Protein AF-A0A173WKQ8-F1 (afdb_monomer)

InterPro domains:
  IPR017896 4Fe-4S ferredoxin-type, iron-sulphur binding domain [PS51379] (17-48)
  IPR017900 4Fe-4S ferredoxin, iron-sulphur binding, conserved site [PS00198] (27-38)

Foldseek 3Di:
DAPQPQWDFFDFPPDPGTATEGEQVSDPPPQCCQVPPPDPRDRRNAAGAYEYADPVSVVVDPHFYWADPDLFWIFGDDPNDTDIDGLPDPPPVDDPVRSRVVVRCSPPVVVSHHD

Nearest PDB structures (foldseek):
  7agk-assembly2_B  TM=5.273E-01  e=4.455E+00  Escherichia coli K-12
  4o1l-assembly2_A  TM=4.665E-01  e=4.759E+00  Homo sapiens
  3lre-assembly3_A  TM=5.203E-01  e=7.552E+00  Homo sapiens
  3uuw-assembly1_D  TM=3.127E-01  e=2.807E+00  Clostridioides difficile 630
  7xre-assembly1_E  TM=3.130E-01  e=8.067E+00  human intestinal bacterium PUE

Mean predicted aligned error: 3.17 Å

pLDDT: mean 93.98, std 5.32, range [66.44, 98.56]

Secondary structure (DSSP, 8-state):
--TT--EEEE--TT-SS-EEEEEGGG-----HHHHT-SSTT--HHHHSPEEESSHHHHHT--S-EEEESSSSEEEEEETTEEEEEETT-TT--S-HHHHHHHHHHHHH-GGGS--

Structure (mmCIF, N/CA/C/O backbone):
data_AF-A0A173WKQ8-F1
#
_entry.id   AF-A0A173WKQ8-F1
#
loop_
_atom_site.group_PDB
_atom_site.id
_atom_site.type_symbol
_atom_site.label_atom_id
_atom_site.label_alt_id
_atom_site.label_comp_id
_atom_site.label_asym_id
_atom_site.label_entity_id
_atom_site.label_seq_id
_atom_site.pdbx_PDB_ins_code
_atom_site.Cartn_x
_atom_site.Cartn_y
_atom_site.Cartn_z
_atom_site.occupancy
_atom_site.B_iso_or_equiv
_atom_site.auth_seq_id
_atom_site.auth_comp_id
_atom_site.auth_asym_id
_atom_site.auth_atom_id
_atom_site.pdbx_PDB_model_num
ATOM 1 N N . MET A 1 1 ? 16.049 5.725 5.914 1.00 71.94 1 MET A N 1
ATOM 2 C CA . MET A 1 1 ? 15.742 4.387 6.482 1.00 71.94 1 MET A CA 1
ATOM 3 C C . MET A 1 1 ? 14.498 4.476 7.363 1.00 71.94 1 MET A C 1
ATOM 5 O O . MET A 1 1 ? 14.485 5.289 8.279 1.00 71.94 1 MET A O 1
ATOM 9 N N . CYS A 1 2 ? 13.437 3.712 7.073 1.00 90.62 2 CYS A N 1
ATOM 10 C CA . CYS A 1 2 ? 12.177 3.765 7.833 1.00 90.62 2 CYS A C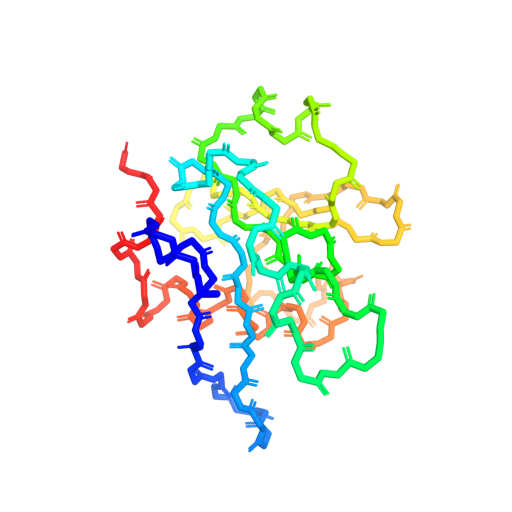A 1
ATOM 11 C C . CYS A 1 2 ? 12.302 2.975 9.154 1.00 90.62 2 CYS A C 1
ATOM 13 O O . CYS A 1 2 ? 12.556 1.772 9.084 1.00 90.62 2 CYS A O 1
ATOM 15 N N . PRO A 1 3 ? 12.110 3.604 10.330 1.00 92.81 3 PRO A N 1
ATOM 16 C CA . PRO A 1 3 ? 12.287 2.936 11.622 1.00 92.81 3 PRO A CA 1
ATOM 17 C C . PRO A 1 3 ? 11.246 1.834 11.858 1.00 92.81 3 PRO A C 1
ATOM 19 O O . PRO A 1 3 ? 11.582 0.769 12.365 1.00 92.81 3 PRO A O 1
ATOM 22 N N . ASN A 1 4 ? 10.013 2.046 11.395 1.00 95.19 4 ASN A N 1
ATOM 23 C CA . ASN A 1 4 ? 8.897 1.127 11.623 1.00 95.19 4 ASN A CA 1
ATOM 24 C C . ASN A 1 4 ? 8.682 0.132 10.476 1.00 95.19 4 ASN A C 1
ATOM 26 O O . ASN A 1 4 ? 7.729 -0.636 10.498 1.00 95.19 4 ASN A O 1
ATOM 30 N N . ARG A 1 5 ? 9.538 0.162 9.443 1.00 94.00 5 ARG A N 1
ATOM 31 C CA . ARG A 1 5 ? 9.399 -0.665 8.228 1.00 94.00 5 ARG A CA 1
ATOM 32 C C . ARG A 1 5 ? 8.016 -0.554 7.558 1.00 94.00 5 ARG A C 1
ATOM 34 O O . ARG A 1 5 ? 7.535 -1.514 6.972 1.00 94.00 5 ARG A O 1
ATOM 41 N N . ALA A 1 6 ? 7.421 0.639 7.577 1.00 96.88 6 ALA A N 1
ATOM 42 C CA . ALA A 1 6 ? 6.110 0.922 6.987 1.00 96.88 6 ALA A CA 1
ATOM 43 C C . ALA A 1 6 ? 6.078 0.861 5.446 1.00 96.88 6 ALA A C 1
ATOM 45 O O . ALA A 1 6 ? 5.014 0.928 4.855 1.00 96.88 6 ALA A O 1
ATOM 46 N N . ASN A 1 7 ? 7.228 0.756 4.772 1.00 95.94 7 ASN A N 1
ATOM 47 C CA . ASN A 1 7 ? 7.294 0.564 3.322 1.00 95.94 7 ASN A CA 1
ATOM 48 C C . ASN A 1 7 ? 7.748 -0.867 3.045 1.00 95.94 7 ASN A C 1
ATOM 50 O O . ASN A 1 7 ? 8.912 -1.200 3.279 1.00 95.94 7 ASN A O 1
ATOM 54 N N . VAL A 1 8 ? 6.834 -1.701 2.560 1.00 96.75 8 VAL A N 1
ATOM 55 C CA . VAL A 1 8 ? 7.057 -3.133 2.365 1.00 96.75 8 VAL A CA 1
ATOM 56 C C . VAL A 1 8 ? 7.190 -3.419 0.876 1.00 96.75 8 VAL A C 1
ATOM 58 O O . VAL A 1 8 ? 6.290 -3.130 0.091 1.00 96.75 8 VAL A O 1
ATOM 61 N N . ALA A 1 9 ? 8.327 -3.988 0.478 1.00 96.88 9 ALA A N 1
ATOM 62 C CA . ALA A 1 9 ? 8.504 -4.503 -0.872 1.00 96.88 9 ALA A CA 1
ATOM 63 C C . ALA A 1 9 ? 7.814 -5.869 -0.986 1.00 96.88 9 ALA A C 1
ATOM 65 O O . ALA A 1 9 ? 8.146 -6.792 -0.244 1.00 96.88 9 ALA A O 1
ATOM 66 N N . ILE A 1 10 ? 6.880 -6.000 -1.924 1.00 97.62 10 ILE A N 1
ATOM 67 C CA . ILE A 1 10 ? 6.128 -7.228 -2.170 1.00 97.62 10 ILE A CA 1
ATOM 68 C C . ILE A 1 10 ? 6.356 -7.742 -3.588 1.00 97.62 10 ILE A C 1
ATOM 70 O O . ILE A 1 10 ? 6.540 -6.975 -4.543 1.00 97.62 10 ILE A O 1
ATOM 74 N N . LYS A 1 11 ? 6.332 -9.066 -3.739 1.00 98.12 11 LYS A N 1
ATOM 75 C CA . LYS A 1 11 ? 6.324 -9.717 -5.046 1.00 98.12 11 LYS A CA 1
ATOM 76 C C . LYS A 1 11 ? 4.882 -9.814 -5.519 1.00 98.12 11 LYS A C 1
ATOM 78 O O . LYS A 1 11 ? 4.038 -10.368 -4.824 1.00 98.12 11 LYS A O 1
ATOM 83 N N . VAL A 1 12 ? 4.617 -9.290 -6.712 1.00 97.62 12 VAL A N 1
ATOM 84 C CA . VAL A 1 12 ? 3.279 -9.291 -7.305 1.00 97.62 12 VAL A CA 1
ATOM 85 C C . VAL A 1 12 ? 3.276 -10.234 -8.507 1.00 97.62 12 VAL A C 1
ATOM 87 O O . VAL A 1 12 ? 3.923 -9.925 -9.512 1.00 97.62 12 VAL A O 1
ATOM 90 N N . PRO A 1 13 ? 2.587 -11.388 -8.434 1.00 96.00 13 PRO A N 1
ATOM 91 C CA . PRO 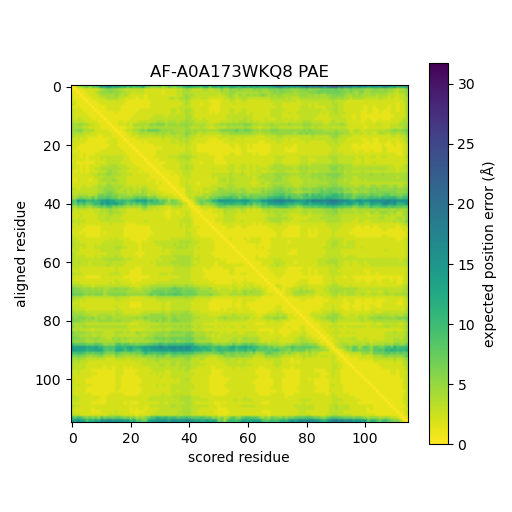A 1 13 ? 2.426 -12.267 -9.587 1.00 96.00 13 PRO A CA 1
ATOM 92 C C . PRO A 1 13 ? 1.832 -11.507 -10.781 1.00 96.00 13 PRO A C 1
ATOM 94 O O . PRO A 1 13 ? 0.795 -10.857 -10.655 1.00 96.00 13 PRO A O 1
ATOM 97 N N . GLY A 1 14 ? 2.502 -11.583 -11.933 1.00 94.69 14 GLY A N 1
ATOM 98 C CA . GLY A 1 14 ? 2.127 -10.861 -13.156 1.00 94.69 14 GLY A CA 1
ATOM 99 C C . GLY A 1 14 ? 2.874 -9.542 -13.388 1.00 94.69 14 GLY A C 1
ATOM 100 O O . GLY A 1 14 ? 2.813 -9.016 -14.494 1.00 94.69 14 GLY A O 1
ATOM 101 N N . LEU A 1 15 ? 3.633 -9.029 -12.410 1.00 95.88 15 LEU A N 1
ATOM 102 C CA . LEU A 1 15 ? 4.486 -7.848 -12.584 1.00 95.88 15 LEU A CA 1
ATOM 103 C C . LEU A 1 15 ? 5.971 -8.223 -12.518 1.00 95.88 15 LEU A C 1
ATOM 105 O O . LEU A 1 15 ? 6.400 -9.002 -11.670 1.00 95.88 15 LEU A O 1
ATOM 109 N N . ALA A 1 16 ? 6.779 -7.630 -13.401 1.00 93.94 16 ALA A N 1
ATOM 110 C CA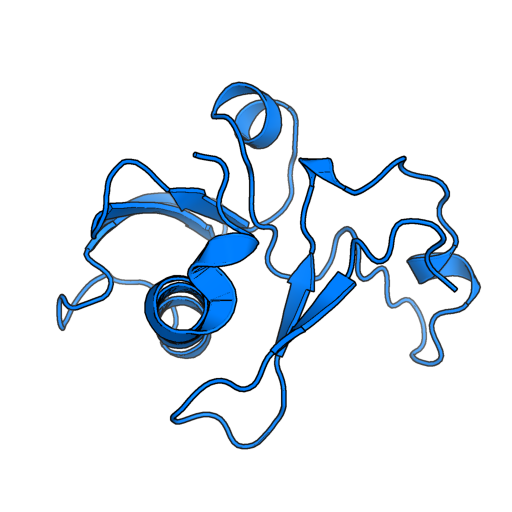 . ALA A 1 16 ? 8.208 -7.939 -13.501 1.00 93.94 16 ALA A CA 1
ATOM 111 C C . ALA A 1 16 ? 9.041 -7.413 -12.316 1.00 93.94 16 ALA A C 1
ATOM 113 O O . ALA A 1 16 ? 10.088 -7.970 -11.994 1.00 93.94 16 ALA A O 1
ATOM 114 N N . LYS A 1 17 ? 8.600 -6.322 -11.678 1.00 94.62 17 LYS A N 1
ATOM 115 C CA . LYS A 1 17 ? 9.303 -5.674 -10.561 1.00 94.62 17 LYS A CA 1
ATOM 116 C C . LYS A 1 17 ? 8.500 -5.810 -9.272 1.00 94.62 17 LYS A C 1
ATOM 118 O O . LYS A 1 17 ? 7.268 -5.791 -9.302 1.00 94.62 17 LYS A O 1
ATOM 123 N N . HIS A 1 18 ? 9.208 -5.871 -8.144 1.00 95.94 18 HIS A N 1
ATOM 124 C CA . HIS A 1 18 ? 8.590 -5.724 -6.829 1.00 95.94 18 HIS A CA 1
ATOM 125 C C . HIS A 1 18 ? 7.837 -4.397 -6.743 1.00 95.94 18 HIS A C 1
ATOM 127 O O . HIS A 1 18 ? 8.309 -3.373 -7.243 1.00 95.94 18 HIS A O 1
ATOM 133 N N . GLN A 1 19 ? 6.679 -4.433 -6.094 1.00 96.44 19 GLN A N 1
ATOM 134 C CA . GLN A 1 19 ? 5.923 -3.235 -5.756 1.00 96.44 19 GLN A CA 1
ATOM 135 C C . GLN A 1 19 ? 6.226 -2.853 -4.314 1.00 96.44 19 GLN A C 1
ATOM 137 O O . GLN A 1 19 ? 6.549 -3.713 -3.498 1.00 96.44 19 GLN A O 1
ATOM 142 N N . VAL A 1 20 ? 6.151 -1.564 -4.003 1.00 96.19 20 VAL A N 1
ATOM 143 C CA . VAL A 1 20 ? 6.251 -1.083 -2.624 1.00 96.19 20 VAL A CA 1
ATOM 144 C C . VAL A 1 20 ? 4.853 -0.689 -2.182 1.00 96.19 20 VAL A C 1
ATOM 146 O O . VAL A 1 20 ? 4.233 0.145 -2.840 1.00 96.19 20 VAL A O 1
ATOM 149 N N . VAL A 1 21 ? 4.386 -1.287 -1.091 1.00 98.00 21 VAL A N 1
ATOM 150 C CA . VAL A 1 21 ? 3.151 -0.906 -0.400 1.00 98.00 21 VAL A CA 1
ATOM 151 C C . VAL A 1 21 ? 3.537 -0.150 0.862 1.00 98.00 21 VAL A C 1
ATOM 153 O O . VAL A 1 21 ? 4.363 -0.619 1.649 1.00 98.00 21 VAL A O 1
ATOM 156 N N . HIS A 1 22 ? 2.961 1.032 1.035 1.00 98.25 22 HIS A N 1
ATOM 157 C CA . HIS A 1 22 ? 3.061 1.787 2.275 1.00 98.25 22 HIS A CA 1
ATOM 158 C C . HIS A 1 22 ? 1.959 1.313 3.231 1.00 98.25 22 HIS A C 1
ATOM 160 O O . HIS A 1 22 ? 0.816 1.212 2.814 1.00 98.25 22 HIS A O 1
ATOM 166 N N . VAL A 1 23 ? 2.268 0.998 4.487 1.00 98.00 23 VAL A N 1
ATOM 167 C CA . VAL A 1 23 ? 1.282 0.591 5.499 1.00 98.00 23 VAL A CA 1
ATOM 168 C C . VAL A 1 23 ? 1.109 1.738 6.480 1.00 98.00 23 VAL A C 1
ATOM 170 O O . VAL A 1 23 ? 2.006 2.011 7.281 1.00 98.00 23 VAL A O 1
ATOM 173 N N . ASP A 1 24 ? -0.037 2.406 6.400 1.00 97.69 24 ASP A N 1
ATOM 174 C CA . ASP A 1 24 ? -0.282 3.662 7.107 1.00 97.69 24 ASP A CA 1
ATOM 175 C C . ASP A 1 24 ? -0.191 3.501 8.626 1.00 97.69 24 ASP A C 1
ATOM 177 O O . ASP A 1 24 ? 0.597 4.180 9.276 1.00 97.69 24 ASP A O 1
ATOM 181 N N . GLY A 1 25 ? -0.855 2.480 9.176 1.00 95.50 25 GLY A N 1
ATOM 182 C CA . GLY A 1 25 ? -0.842 2.213 10.617 1.00 95.50 25 GLY A CA 1
ATOM 183 C C . GLY A 1 25 ? 0.516 1.785 11.195 1.00 95.50 25 GLY A C 1
ATOM 184 O O . GLY A 1 25 ? 0.657 1.667 12.410 1.00 95.50 25 GLY A O 1
ATOM 185 N N . MET A 1 26 ? 1.534 1.561 10.353 1.00 95.94 26 MET A N 1
ATOM 186 C CA . MET A 1 26 ? 2.923 1.362 10.786 1.00 95.94 26 MET A CA 1
ATOM 187 C C . MET A 1 26 ? 3.755 2.651 10.687 1.00 95.94 26 MET A C 1
ATOM 189 O O . MET A 1 26 ? 4.852 2.729 11.244 1.00 95.94 26 MET A O 1
ATOM 193 N N . CYS A 1 27 ? 3.292 3.660 9.954 1.00 96.44 27 CYS A N 1
ATOM 194 C CA . CYS A 1 27 ? 4.004 4.909 9.743 1.00 96.44 27 CYS A CA 1
ATOM 195 C C . CYS A 1 27 ? 3.852 5.841 10.952 1.00 96.44 27 CYS A C 1
ATOM 197 O O . CYS A 1 27 ? 2.798 5.934 11.562 1.00 96.44 27 CYS A O 1
ATOM 199 N N . ASN A 1 28 ? 4.923 6.553 11.299 1.00 94.50 28 ASN A N 1
ATOM 200 C CA . ASN A 1 28 ? 4.908 7.611 12.317 1.00 94.50 28 ASN A CA 1
ATOM 201 C C . ASN A 1 28 ? 5.293 8.976 11.734 1.00 94.50 28 ASN A C 1
ATOM 203 O O . ASN A 1 28 ? 5.806 9.831 12.450 1.00 94.50 28 ASN A O 1
ATOM 207 N N . GLU A 1 29 ? 5.168 9.120 10.414 1.00 92.88 29 GLU A N 1
ATOM 208 C CA . GLU A 1 29 ? 5.456 10.350 9.672 1.00 92.88 29 GLU A CA 1
ATOM 209 C C . GLU A 1 29 ? 6.856 10.948 9.903 1.00 92.88 29 GLU A C 1
ATOM 211 O O . GLU A 1 29 ? 7.102 12.118 9.627 1.00 92.88 29 GLU A O 1
ATOM 216 N N . CYS A 1 30 ? 7.836 10.138 10.319 1.00 95.31 30 CYS A N 1
ATOM 217 C CA . CYS A 1 30 ? 9.190 10.623 10.613 1.00 95.31 30 CYS A CA 1
ATOM 218 C C . CYS A 1 30 ? 9.965 11.170 9.397 1.00 95.31 30 CYS A C 1
ATOM 220 O O . CYS A 1 30 ? 11.103 11.606 9.543 1.00 95.31 30 CYS A O 1
ATOM 222 N N . GLY A 1 31 ? 9.421 11.082 8.178 1.00 93.12 31 GLY A N 1
ATOM 223 C CA . GLY A 1 31 ? 10.024 11.644 6.961 1.00 93.12 31 GLY A CA 1
ATOM 224 C C . GLY A 1 31 ? 11.264 10.912 6.430 1.00 93.12 31 GLY A C 1
ATOM 225 O O . GLY A 1 31 ? 11.690 11.153 5.300 1.00 93.12 31 GLY A O 1
ATOM 226 N N . ASN A 1 32 ? 11.817 9.946 7.168 1.00 94.50 32 ASN A N 1
ATOM 227 C CA . ASN A 1 32 ? 13.053 9.255 6.785 1.00 94.50 32 ASN A CA 1
ATOM 228 C C . ASN A 1 32 ? 12.983 8.512 5.443 1.00 94.50 32 ASN A C 1
ATOM 230 O O . ASN A 1 32 ? 14.020 8.225 4.844 1.00 94.50 32 ASN A O 1
ATOM 234 N N . CYS A 1 33 ? 11.798 8.102 4.991 1.00 93.31 33 CYS A N 1
ATOM 235 C CA . CYS A 1 33 ? 11.672 7.462 3.682 1.00 93.31 33 CYS A CA 1
ATOM 236 C C . CYS A 1 33 ? 11.836 8.463 2.530 1.00 93.31 33 CYS A C 1
ATOM 238 O O . CYS A 1 33 ? 12.316 8.054 1.482 1.00 93.31 33 CYS A O 1
ATOM 240 N N . ALA A 1 34 ? 11.511 9.743 2.737 1.00 93.31 34 ALA A N 1
ATOM 241 C CA . ALA A 1 34 ? 11.739 10.808 1.766 1.00 93.31 34 ALA A CA 1
ATOM 242 C C . ALA A 1 34 ? 13.191 11.305 1.809 1.00 93.31 34 ALA A C 1
ATOM 244 O O . ALA A 1 34 ? 13.866 11.324 0.788 1.00 93.31 34 ALA A O 1
ATOM 245 N N . VAL A 1 35 ? 13.704 11.625 3.005 1.00 92.44 35 VAL A N 1
ATOM 246 C CA . VAL A 1 35 ? 15.064 12.176 3.189 1.00 92.44 35 VAL A CA 1
ATOM 247 C C . VAL A 1 35 ? 16.146 11.240 2.648 1.00 92.44 35 VAL A C 1
ATOM 249 O O . VAL A 1 35 ? 17.123 11.686 2.059 1.00 92.44 35 VAL A O 1
ATOM 252 N N . PHE A 1 36 ? 15.970 9.933 2.843 1.00 90.25 36 PHE A N 1
ATOM 253 C CA . PHE A 1 36 ? 16.946 8.921 2.437 1.00 90.25 36 PHE A CA 1
ATOM 254 C C . PHE A 1 36 ? 16.529 8.165 1.170 1.00 90.25 36 PHE A C 1
ATOM 256 O O . PHE A 1 36 ? 17.021 7.059 0.936 1.00 90.25 36 PHE A O 1
ATOM 263 N N . CYS A 1 37 ? 15.588 8.699 0.386 1.00 89.44 37 CYS A N 1
ATOM 264 C CA . CYS A 1 37 ? 15.206 8.069 -0.869 1.00 89.44 37 CYS A CA 1
ATOM 265 C C . CYS A 1 37 ? 16.367 8.178 -1.875 1.00 89.44 37 CYS A C 1
ATOM 267 O O . CYS A 1 37 ? 16.833 9.284 -2.138 1.00 89.44 37 CYS A O 1
ATOM 269 N N . PRO A 1 38 ? 16.837 7.065 -2.469 1.00 87.69 38 PRO A N 1
ATOM 270 C CA . PRO A 1 38 ? 17.895 7.116 -3.479 1.00 87.69 38 PRO A CA 1
ATOM 271 C C . PRO A 1 38 ? 17.404 7.675 -4.823 1.00 87.69 38 PRO A C 1
ATOM 273 O O . PRO A 1 38 ? 18.215 8.035 -5.672 1.00 87.69 38 PRO A O 1
ATOM 276 N N . TYR A 1 39 ? 16.087 7.723 -5.035 1.00 85.75 39 TYR A N 1
ATOM 277 C CA . TYR A 1 39 ? 15.473 8.309 -6.220 1.00 85.75 39 TYR A CA 1
ATOM 278 C C . TYR A 1 39 ? 15.122 9.767 -5.935 1.00 85.75 39 TYR A C 1
ATOM 280 O O . TYR A 1 39 ? 14.529 10.060 -4.894 1.00 85.75 39 TYR A O 1
ATOM 288 N N . GLN A 1 40 ? 15.470 10.661 -6.865 1.00 78.56 40 GLN A N 1
ATOM 289 C CA . GLN A 1 40 ? 15.187 12.091 -6.738 1.00 78.56 40 GLN A CA 1
ATOM 290 C C . GLN A 1 40 ? 13.694 12.310 -6.463 1.00 78.56 40 GLN A C 1
ATOM 292 O O . GLN A 1 40 ? 12.847 11.749 -7.154 1.00 78.56 40 GLN A O 1
ATOM 297 N N . GLU A 1 41 ? 13.404 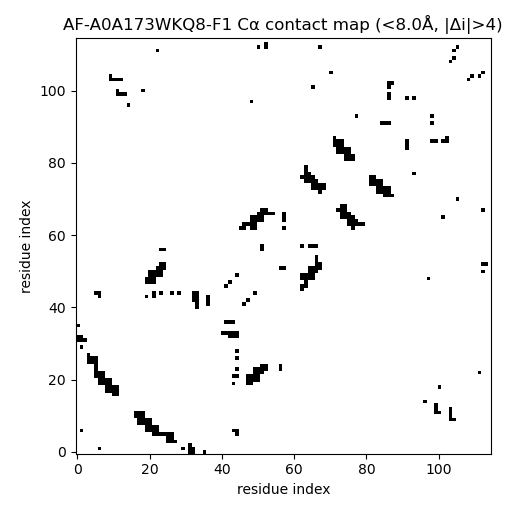13.080 -5.410 1.00 82.12 41 GLU A N 1
ATOM 298 C CA . GLU A 1 41 ? 12.055 13.500 -4.990 1.00 82.12 41 GLU A CA 1
ATOM 299 C C . GLU A 1 41 ? 11.094 12.383 -4.548 1.00 82.12 41 GLU A C 1
ATOM 301 O O . GLU A 1 41 ? 9.943 12.660 -4.215 1.00 82.12 41 GLU A O 1
ATOM 306 N N . GLY A 1 42 ? 11.547 11.129 -4.469 1.00 88.25 42 GLY A N 1
ATOM 307 C CA . GLY A 1 42 ? 10.688 10.033 -4.033 1.00 88.25 42 GLY A CA 1
ATOM 308 C C . GLY A 1 42 ? 10.300 10.157 -2.558 1.00 88.25 42 GLY A C 1
ATOM 309 O O . GLY A 1 42 ? 11.153 10.202 -1.673 1.00 88.25 42 GLY A O 1
ATOM 310 N N . ARG A 1 43 ? 8.999 10.133 -2.278 1.00 92.50 43 ARG A N 1
ATOM 311 C CA . ARG A 1 43 ? 8.407 10.120 -0.936 1.00 92.50 43 ARG A CA 1
ATOM 312 C C . ARG A 1 43 ? 7.575 8.848 -0.799 1.00 92.50 43 ARG A C 1
ATOM 314 O O . ARG A 1 43 ? 6.361 8.895 -0.969 1.00 92.50 43 ARG A O 1
ATOM 321 N N . PRO A 1 44 ? 8.189 7.692 -0.480 1.00 91.62 44 PRO A N 1
ATOM 322 C CA . PRO A 1 44 ? 7.486 6.411 -0.467 1.00 91.62 44 PRO A CA 1
ATOM 323 C C . PRO A 1 44 ? 6.197 6.392 0.367 1.00 91.62 44 PRO A C 1
ATOM 325 O O . PRO A 1 44 ? 5.218 5.802 -0.065 1.00 91.62 44 PRO A O 1
ATOM 328 N N . TYR A 1 45 ? 6.166 7.106 1.498 1.00 92.12 45 TYR A N 1
ATOM 329 C CA . TYR A 1 45 ? 4.971 7.232 2.342 1.00 92.12 45 TYR A CA 1
ATOM 330 C C . TYR A 1 45 ? 3.800 8.020 1.730 1.00 92.12 45 TYR A C 1
ATOM 332 O O . TYR A 1 45 ? 2.709 7.987 2.284 1.00 92.12 45 TYR A O 1
ATOM 340 N N . LYS A 1 46 ? 4.019 8.747 0.628 1.00 93.06 46 LYS A N 1
ATOM 341 C CA . LYS A 1 46 ? 2.992 9.516 -0.100 1.00 93.06 46 LYS A CA 1
ATOM 342 C C . LYS A 1 46 ? 2.752 8.985 -1.506 1.00 93.06 46 LYS 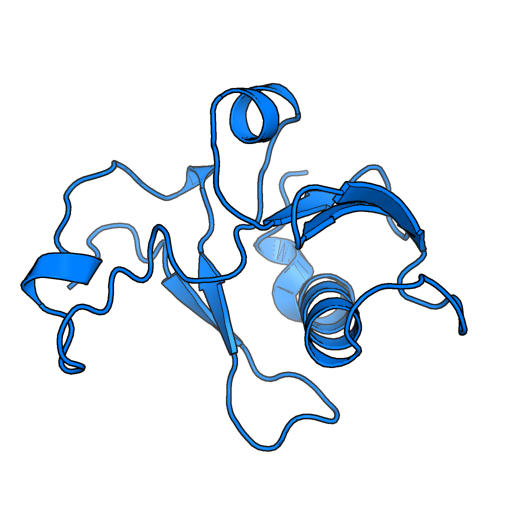A C 1
ATOM 344 O O . LYS A 1 46 ? 1.617 8.880 -1.946 1.00 93.06 46 LYS A O 1
ATOM 349 N N . ASP A 1 47 ? 3.825 8.644 -2.211 1.00 94.00 47 ASP A N 1
ATOM 350 C CA . ASP A 1 47 ? 3.770 8.352 -3.644 1.00 94.00 47 ASP A CA 1
ATOM 351 C C . ASP A 1 47 ? 3.487 6.866 -3.946 1.00 94.00 47 ASP A C 1
ATOM 353 O O . ASP A 1 47 ? 3.353 6.481 -5.109 1.00 94.00 47 ASP A O 1
ATOM 357 N N . LYS A 1 48 ? 3.480 5.990 -2.931 1.00 95.44 48 LYS A N 1
ATOM 358 C CA . LYS A 1 48 ? 3.186 4.557 -3.090 1.00 95.44 48 LYS A CA 1
ATOM 359 C C . LYS A 1 48 ? 1.784 4.224 -2.606 1.00 95.44 48 LYS A C 1
ATOM 361 O O . LYS A 1 48 ? 1.248 4.873 -1.712 1.00 95.44 48 LYS A O 1
ATOM 366 N N . LEU A 1 49 ? 1.228 3.162 -3.188 1.00 97.81 49 LEU A N 1
ATOM 367 C CA . LEU A 1 49 ? -0.089 2.657 -2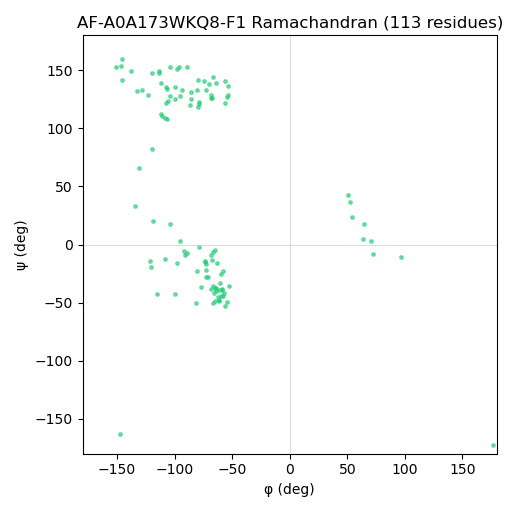.828 1.00 97.81 49 LEU A CA 1
ATOM 368 C C . LEU A 1 49 ? -0.124 2.347 -1.327 1.00 97.81 49 LEU A C 1
ATOM 370 O O . LEU A 1 49 ? 0.687 1.558 -0.831 1.00 97.81 49 LEU A O 1
ATOM 374 N N . THR A 1 50 ? -1.050 2.990 -0.626 1.00 98.44 50 THR A N 1
ATOM 375 C CA . THR A 1 50 ? -1.167 2.899 0.826 1.00 98.44 50 THR A CA 1
ATOM 376 C C . THR A 1 50 ? -2.192 1.839 1.222 1.00 98.44 50 THR A C 1
ATOM 378 O O . THR A 1 50 ? -3.320 1.842 0.745 1.00 98.44 50 THR A O 1
ATOM 381 N N . LEU A 1 51 ? -1.805 0.921 2.098 1.00 98.56 51 LEU A N 1
ATOM 382 C CA . LEU A 1 51 ? -2.709 0.049 2.828 1.00 98.56 51 LEU A CA 1
ATOM 383 C C . LEU A 1 51 ? -3.153 0.772 4.101 1.00 98.56 51 LEU A C 1
ATOM 385 O O . LEU A 1 51 ? -2.325 1.093 4.958 1.00 98.56 51 LEU A O 1
ATOM 389 N N . PHE A 1 52 ? -4.458 0.980 4.218 1.00 98.44 52 PHE A N 1
ATOM 390 C CA . PHE A 1 52 ? -5.098 1.520 5.409 1.00 98.44 52 PHE A CA 1
ATOM 391 C C . PHE A 1 52 ? -5.643 0.397 6.287 1.00 98.44 52 PHE A C 1
ATOM 393 O O . PHE A 1 52 ? -5.993 -0.687 5.817 1.00 98.44 52 PHE A O 1
ATOM 400 N N . TRP A 1 53 ? -5.721 0.676 7.583 1.00 97.56 53 TRP A N 1
ATOM 401 C CA . TRP A 1 53 ? -6.242 -0.240 8.597 1.00 97.56 53 TRP A CA 1
ATOM 402 C C . TRP A 1 53 ? -7.602 0.182 9.146 1.00 97.56 53 TRP A C 1
ATOM 404 O O . TRP A 1 53 ? -8.256 -0.597 9.839 1.00 97.56 53 TRP A O 1
ATOM 414 N N . SER A 1 54 ? -8.033 1.406 8.857 1.00 96.81 54 SER A N 1
ATOM 415 C CA . SER A 1 54 ? -9.371 1.879 9.166 1.00 96.81 54 SER A CA 1
ATOM 416 C C . SER A 1 54 ? -9.867 2.841 8.094 1.00 96.81 54 SER A C 1
ATOM 418 O O . SER A 1 54 ? -9.088 3.427 7.338 1.00 96.81 54 SER A O 1
ATOM 420 N N . GLU A 1 55 ? -11.185 3.003 8.033 1.00 96.25 55 GLU A N 1
ATOM 421 C CA . GLU A 1 55 ? -11.820 3.999 7.172 1.00 96.25 55 GLU A CA 1
ATOM 422 C C . GLU A 1 55 ? -11.429 5.420 7.588 1.00 96.25 55 GLU A C 1
ATOM 424 O O . GLU A 1 55 ? -11.127 6.240 6.727 1.00 96.25 55 GLU A O 1
ATOM 429 N N . GLN A 1 56 ? -11.307 5.667 8.895 1.00 96.94 56 GLN A N 1
ATOM 430 C CA . GLN A 1 56 ? -10.858 6.944 9.441 1.00 96.94 56 GLN A CA 1
ATOM 431 C C . GLN A 1 56 ? -9.445 7.321 8.960 1.00 96.94 56 GLN A C 1
ATOM 433 O O . GLN A 1 56 ? -9.223 8.465 8.569 1.00 96.94 56 GLN A O 1
ATOM 438 N N . ASP A 1 57 ? -8.496 6.379 8.949 1.00 96.50 57 ASP A N 1
ATOM 439 C CA . ASP A 1 57 ? -7.134 6.635 8.446 1.00 96.50 57 ASP A CA 1
ATOM 440 C C . ASP A 1 57 ? -7.157 6.973 6.949 1.00 96.50 57 ASP A C 1
ATOM 442 O O . ASP A 1 57 ? -6.467 7.879 6.480 1.00 96.50 57 ASP A O 1
ATOM 446 N N . MET A 1 58 ? -8.003 6.273 6.188 1.00 97.25 58 MET A N 1
ATOM 447 C CA . MET A 1 58 ? -8.170 6.522 4.759 1.00 97.25 58 MET A CA 1
ATOM 448 C C . MET A 1 58 ? 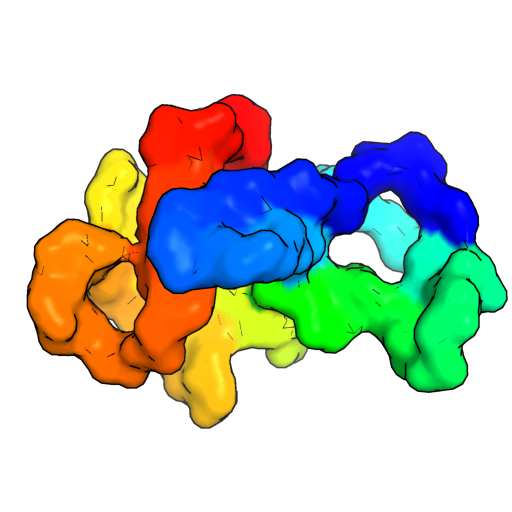-8.784 7.903 4.488 1.00 97.25 58 MET A C 1
ATOM 450 O O . MET A 1 58 ? -8.329 8.600 3.579 1.00 97.25 58 MET A O 1
ATOM 454 N N . GLU A 1 59 ? -9.788 8.314 5.262 1.00 96.19 59 GLU A N 1
ATOM 455 C CA . GLU A 1 59 ? -10.461 9.615 5.144 1.00 96.19 59 GLU A CA 1
ATOM 456 C C . GLU A 1 59 ? -9.560 10.789 5.534 1.00 96.19 59 GLU A C 1
ATOM 458 O O . GLU A 1 59 ? -9.578 11.817 4.862 1.00 96.19 59 GLU A O 1
ATOM 463 N N . ASN A 1 60 ? -8.725 10.618 6.562 1.00 96.06 60 ASN A N 1
ATOM 464 C CA . ASN A 1 60 ? -7.775 11.641 7.013 1.00 96.06 60 ASN A CA 1
ATOM 465 C C . ASN A 1 60 ? -6.507 11.733 6.147 1.00 96.06 60 ASN A C 1
ATOM 467 O O . ASN A 1 60 ? -5.647 12.576 6.398 1.00 96.06 60 ASN A O 1
ATOM 471 N N . SER A 1 61 ? -6.377 10.876 5.134 1.00 95.62 61 SER A N 1
ATOM 472 C CA . SER A 1 61 ? -5.239 10.833 4.219 1.00 95.62 61 SER A CA 1
ATOM 473 C C . SER A 1 61 ? -5.653 11.227 2.806 1.00 95.62 61 SER A C 1
ATOM 475 O O . SER A 1 61 ? -6.745 10.895 2.351 1.00 95.62 61 SER A O 1
ATOM 477 N N . GLU A 1 62 ? -4.750 11.863 2.063 1.00 95.38 62 GLU A N 1
ATOM 478 C CA . GLU A 1 62 ? -4.914 12.135 0.627 1.00 95.38 62 GLU A CA 1
ATOM 479 C C . GLU A 1 62 ? -4.313 11.028 -0.257 1.00 95.38 62 GLU A C 1
ATOM 481 O O . GLU A 1 62 ? -4.472 11.048 -1.477 1.00 95.38 62 GLU A O 1
ATOM 486 N N . ASN A 1 63 ? -3.627 10.042 0.334 1.00 97.25 63 ASN A N 1
ATOM 487 C CA . ASN A 1 63 ? -2.888 9.038 -0.426 1.00 97.25 63 ASN A CA 1
ATOM 488 C C . ASN A 1 63 ? -3.812 8.126 -1.238 1.00 97.25 63 ASN A C 1
ATOM 490 O O . ASN A 1 63 ? -4.861 7.670 -0.768 1.00 97.25 63 ASN A O 1
ATOM 494 N N . GLU A 1 64 ? -3.360 7.740 -2.428 1.00 97.94 64 GLU A N 1
ATOM 495 C CA . GLU A 1 64 ? -3.939 6.593 -3.119 1.00 97.94 64 GLU A CA 1
ATOM 496 C C . GLU A 1 64 ? -3.699 5.317 -2.316 1.00 97.94 64 GLU A C 1
ATOM 498 O O . GLU A 1 64 ? -2.620 5.093 -1.760 1.00 97.94 64 GLU A O 1
ATOM 503 N N . GLY A 1 65 ? -4.705 4.454 -2.254 1.00 98.06 65 GLY A N 1
ATOM 504 C CA . GLY A 1 65 ? -4.625 3.306 -1.376 1.00 98.06 65 GLY A CA 1
ATOM 505 C C . GLY A 1 65 ? -5.867 2.448 -1.332 1.00 98.06 65 GLY A C 1
ATOM 506 O O . GLY A 1 65 ? -6.804 2.617 -2.113 1.00 98.06 65 GLY A O 1
ATOM 507 N N . PHE A 1 66 ? -5.845 1.493 -0.417 1.00 98.31 66 PHE A N 1
ATOM 508 C CA . PHE A 1 66 ? -6.894 0.512 -0.248 1.00 98.31 66 PHE A CA 1
ATOM 509 C C . PHE A 1 66 ? -7.065 0.115 1.216 1.00 98.31 66 PHE A C 1
ATOM 511 O O . PHE A 1 66 ? -6.130 0.178 2.011 1.00 98.31 66 PHE A O 1
ATOM 518 N N . LEU A 1 67 ? -8.277 -0.313 1.541 1.00 98.25 67 LEU A N 1
ATOM 519 C CA . LEU A 1 67 ? -8.701 -0.801 2.845 1.00 98.25 67 LEU A CA 1
ATOM 520 C C . LEU A 1 67 ? -9.476 -2.102 2.630 1.00 98.25 67 LEU A C 1
ATOM 522 O O . LEU A 1 67 ? -10.347 -2.155 1.759 1.00 98.25 67 LEU A O 1
ATOM 526 N N . ALA A 1 68 ? -9.160 -3.139 3.403 1.00 97.44 68 ALA A N 1
ATOM 527 C CA . ALA A 1 68 ? -9.957 -4.363 3.420 1.00 97.44 68 ALA A CA 1
ATOM 528 C C . ALA A 1 68 ? -11.326 -4.074 4.052 1.00 97.44 68 ALA A C 1
ATOM 530 O O . ALA A 1 68 ? -11.395 -3.479 5.126 1.00 97.44 68 ALA A O 1
ATOM 531 N N . VAL A 1 69 ? -12.398 -4.466 3.365 1.00 96.00 69 VAL A N 1
ATOM 532 C CA . VAL A 1 69 ? -13.781 -4.369 3.863 1.00 96.00 69 VAL A CA 1
ATOM 533 C C . VAL A 1 69 ? -14.229 -5.728 4.395 1.00 96.00 69 VAL A C 1
ATOM 535 O O . VAL A 1 69 ? -14.823 -5.810 5.465 1.00 96.00 69 VAL A O 1
ATOM 538 N N . ASP A 1 70 ? -13.894 -6.785 3.660 1.00 92.50 70 ASP A N 1
ATOM 539 C CA . ASP A 1 70 ? -14.027 -8.184 4.054 1.00 92.50 70 ASP A CA 1
ATOM 540 C C . ASP A 1 70 ? -12.886 -9.002 3.413 1.00 92.50 70 ASP A C 1
ATOM 542 O O . ASP A 1 70 ? -11.871 -8.430 3.005 1.00 92.50 70 ASP A O 1
ATOM 546 N N . GLU A 1 71 ? -13.013 -10.330 3.361 1.00 87.69 71 GLU A N 1
ATOM 547 C CA . GLU A 1 71 ? -11.972 -11.222 2.831 1.00 87.69 71 GLU A CA 1
ATOM 548 C C . GLU A 1 71 ? -11.633 -10.949 1.354 1.00 87.69 71 GLU A C 1
ATOM 550 O O . GLU A 1 71 ? -10.467 -11.056 0.968 1.00 87.69 71 GLU A O 1
ATOM 555 N N . ASP A 1 72 ? -12.614 -10.535 0.546 1.00 89.69 72 ASP A N 1
ATOM 556 C CA . ASP A 1 72 ? -12.465 -10.398 -0.907 1.00 89.69 72 ASP A CA 1
ATOM 557 C C . ASP A 1 72 ? -12.717 -8.981 -1.431 1.00 89.69 72 ASP A C 1
ATOM 559 O O . ASP A 1 72 ? -12.272 -8.650 -2.539 1.00 89.69 72 ASP A O 1
ATOM 563 N N . HIS A 1 73 ? -13.400 -8.134 -0.658 1.00 95.06 73 HIS A N 1
ATOM 564 C CA . HIS A 1 73 ? -13.728 -6.766 -1.038 1.00 95.06 73 HIS A CA 1
ATOM 565 C C . HIS A 1 73 ? -12.791 -5.745 -0.412 1.00 95.06 73 HIS A C 1
ATOM 567 O O . HIS A 1 73 ? -12.513 -5.736 0.788 1.00 95.06 73 HIS A O 1
ATOM 573 N N . PHE A 1 74 ? -12.378 -4.798 -1.249 1.00 97.75 74 PHE A N 1
ATOM 574 C CA . PHE A 1 74 ? -11.503 -3.708 -0.857 1.00 97.75 74 PHE A CA 1
ATOM 575 C C . PHE A 1 74 ? -12.104 -2.376 -1.285 1.00 97.75 74 PHE A C 1
ATOM 577 O O . PHE A 1 74 ? -12.519 -2.213 -2.437 1.00 97.75 74 PHE A O 1
ATOM 584 N N . LYS A 1 75 ? -12.110 -1.406 -0.369 1.00 97.81 75 LYS A N 1
ATOM 585 C CA . LYS A 1 75 ? -12.359 0.004 -0.677 1.00 97.81 75 LYS A CA 1
ATOM 586 C C . LYS A 1 75 ? -11.060 0.575 -1.229 1.00 97.81 75 LYS A C 1
ATOM 588 O O . LYS A 1 75 ? -10.049 0.566 -0.538 1.00 97.81 75 LYS A O 1
ATOM 593 N N . VAL A 1 76 ? -11.063 1.037 -2.474 1.00 98.00 76 VAL A N 1
ATOM 594 C CA . VAL A 1 76 ? -9.865 1.470 -3.207 1.00 98.00 76 VAL A CA 1
ATOM 595 C C . VAL A 1 76 ? -10.032 2.911 -3.675 1.00 98.00 76 VAL A C 1
ATOM 597 O O . VAL A 1 76 ? -11.034 3.238 -4.314 1.00 98.00 76 VAL A O 1
ATOM 600 N N . ARG A 1 77 ? -9.037 3.755 -3.380 1.00 97.69 77 ARG A N 1
ATOM 601 C CA . ARG A 1 77 ? -8.906 5.139 -3.855 1.00 97.69 77 ARG A CA 1
ATOM 602 C C . ARG A 1 77 ? -7.721 5.256 -4.805 1.00 97.69 77 ARG A C 1
ATOM 604 O O . ARG A 1 77 ? -6.582 5.135 -4.368 1.00 97.69 77 ARG A O 1
ATOM 611 N N . VAL A 1 78 ? -7.994 5.521 -6.080 1.00 95.94 78 VAL A N 1
ATOM 612 C CA . VAL A 1 78 ? -6.983 5.771 -7.125 1.00 95.94 78 VAL A CA 1
ATOM 613 C C . VAL A 1 78 ? -7.539 6.799 -8.111 1.00 95.94 78 VAL A C 1
ATOM 615 O O . VAL A 1 78 ? -8.732 6.775 -8.419 1.00 95.94 78 VAL A O 1
ATOM 618 N N . ALA A 1 79 ? -6.691 7.705 -8.597 1.00 92.19 79 ALA A N 1
ATOM 619 C CA . ALA A 1 79 ? -7.022 8.783 -9.526 1.00 92.19 79 ALA A CA 1
ATOM 620 C C . ALA A 1 79 ? -8.246 9.606 -9.075 1.00 92.19 79 ALA A C 1
ATOM 622 O O . ALA A 1 79 ? -9.156 9.885 -9.854 1.00 92.19 79 ALA A O 1
ATOM 623 N N . GLY A 1 80 ? -8.309 9.927 -7.778 1.00 91.19 80 GLY A N 1
ATOM 624 C CA . GLY A 1 80 ? -9.396 10.709 -7.177 1.00 91.19 80 GLY A CA 1
ATOM 625 C C . GLY A 1 80 ? -10.750 9.993 -7.076 1.00 91.19 80 GLY A C 1
ATOM 626 O O . GLY A 1 80 ? -11.713 10.593 -6.611 1.00 91.19 80 GLY A O 1
ATOM 627 N N . THR A 1 81 ? -10.851 8.721 -7.474 1.00 93.88 81 THR A N 1
ATOM 628 C CA . THR A 1 81 ? -12.096 7.945 -7.385 1.00 93.88 81 THR A CA 1
ATOM 629 C C . THR A 1 81 ? -12.008 6.907 -6.278 1.00 93.88 81 THR A C 1
ATOM 631 O O . THR A 1 81 ? -11.024 6.173 -6.199 1.00 93.88 81 THR A O 1
ATOM 634 N N . VAL A 1 82 ? -13.067 6.793 -5.473 1.00 96.00 82 VAL A N 1
ATOM 635 C CA . VAL A 1 82 ? -13.222 5.749 -4.452 1.00 96.00 82 VAL A CA 1
ATOM 636 C C . VAL A 1 82 ? -14.257 4.728 -4.916 1.00 96.00 82 VAL A C 1
ATOM 638 O O . VAL A 1 82 ? -15.321 5.103 -5.404 1.00 96.00 82 VAL A O 1
ATOM 641 N N . ARG A 1 83 ? -13.954 3.437 -4.778 1.00 95.31 83 ARG A N 1
ATOM 642 C CA . ARG A 1 83 ? -14.879 2.340 -5.100 1.00 95.31 83 ARG A CA 1
ATOM 643 C C . ARG A 1 83 ? -14.610 1.116 -4.239 1.00 95.31 83 ARG A C 1
ATOM 645 O O . ARG A 1 83 ? -13.466 0.884 -3.865 1.00 95.31 83 ARG A O 1
ATOM 652 N N . THR A 1 84 ? -15.635 0.308 -4.003 1.00 96.81 84 THR A N 1
ATOM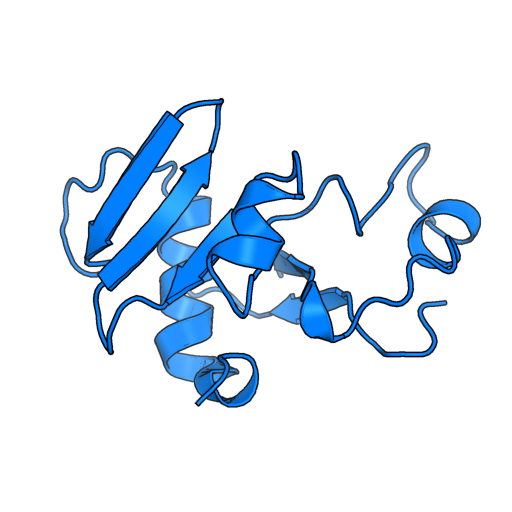 653 C CA . THR A 1 84 ? -15.477 -1.018 -3.396 1.00 96.81 84 THR A CA 1
ATOM 654 C C . THR A 1 84 ? -15.509 -2.069 -4.492 1.00 96.81 84 THR A C 1
ATOM 656 O O . THR A 1 84 ? -16.434 -2.084 -5.302 1.00 96.81 84 THR A O 1
ATOM 659 N N . VAL A 1 85 ? -14.483 -2.915 -4.558 1.00 96.12 85 VAL A N 1
ATOM 660 C CA . VAL A 1 85 ? -14.356 -3.946 -5.597 1.00 96.12 85 VAL A CA 1
ATOM 661 C C . VAL A 1 85 ? -13.863 -5.262 -5.012 1.00 96.12 85 VAL A C 1
ATOM 663 O O . VAL A 1 85 ? -13.067 -5.262 -4.075 1.00 96.12 85 VAL A O 1
ATOM 666 N N . SER A 1 86 ? -14.289 -6.371 -5.618 1.00 95.00 86 SER A N 1
ATOM 667 C CA . SER A 1 86 ? -13.630 -7.667 -5.442 1.00 95.00 86 SER A CA 1
ATOM 668 C C . SER A 1 86 ? -12.396 -7.748 -6.341 1.00 95.00 86 SER A C 1
ATOM 670 O O . SER A 1 86 ? -12.467 -7.413 -7.527 1.00 95.00 86 SER A O 1
ATOM 672 N N . VAL A 1 87 ? -11.259 -8.188 -5.800 1.00 90.69 87 VAL A N 1
ATOM 673 C CA . VAL A 1 87 ? -9.991 -8.275 -6.557 1.00 90.69 87 VAL A CA 1
ATOM 674 C C . VAL A 1 87 ? -9.937 -9.427 -7.563 1.00 90.69 87 VAL A C 1
ATOM 676 O O . VAL A 1 87 ? -9.084 -9.406 -8.456 1.00 90.69 87 VAL A O 1
ATOM 679 N N . ASP A 1 88 ? -10.864 -10.381 -7.467 1.00 92.56 88 ASP A N 1
ATOM 680 C CA . ASP A 1 88 ? -10.996 -11.498 -8.409 1.00 92.56 88 ASP A CA 1
ATOM 681 C C . ASP A 1 88 ? -11.952 -11.187 -9.573 1.00 92.56 88 ASP A C 1
ATOM 683 O O . ASP A 1 88 ? -11.998 -11.922 -10.562 1.00 92.56 88 ASP A O 1
ATOM 687 N N . ALA A 1 89 ? -12.679 -10.065 -9.516 1.00 90.06 89 ALA A N 1
ATOM 688 C CA . ALA A 1 89 ? -13.531 -9.629 -10.614 1.00 90.06 89 ALA A CA 1
ATOM 689 C C . ALA A 1 89 ? -12.701 -9.156 -11.826 1.00 90.06 89 ALA A C 1
ATOM 691 O O . ALA A 1 89 ? -11.727 -8.410 -11.707 1.00 90.06 89 ALA A O 1
ATOM 692 N N . VAL A 1 90 ? -13.133 -9.542 -13.030 1.00 73.94 90 VAL A N 1
ATOM 693 C CA . VAL A 1 90 ? -12.397 -9.277 -14.283 1.00 73.94 90 VAL A CA 1
ATOM 694 C C . VAL A 1 90 ? -12.456 -7.794 -14.700 1.00 73.94 90 VAL A C 1
ATOM 696 O O . VAL A 1 90 ? -11.550 -7.313 -15.372 1.00 73.94 90 VAL A O 1
ATOM 699 N N . ASN A 1 91 ? -13.453 -7.033 -14.227 1.00 81.81 91 ASN A N 1
ATOM 700 C CA . ASN A 1 91 ? -13.679 -5.623 -14.577 1.00 81.81 91 ASN A CA 1
ATOM 701 C C . ASN A 1 91 ? -13.900 -4.736 -13.340 1.00 81.81 91 ASN A C 1
ATOM 703 O O . ASN A 1 91 ? -14.971 -4.171 -13.140 1.00 81.81 91 ASN A O 1
ATOM 707 N N . THR A 1 92 ? -12.875 -4.577 -12.505 1.00 85.00 92 THR A N 1
ATOM 708 C CA . THR A 1 92 ? -12.930 -3.671 -11.336 1.00 85.00 92 THR A CA 1
ATOM 709 C C . THR A 1 92 ? -12.853 -2.184 -11.712 1.00 85.00 92 THR A C 1
ATOM 711 O O . THR A 1 92 ? -13.117 -1.295 -10.897 1.00 85.00 92 THR A O 1
ATOM 714 N N . GLY A 1 93 ? -12.436 -1.889 -12.949 1.00 88.88 93 GLY A N 1
ATOM 715 C CA . GLY A 1 93 ? -12.117 -0.537 -13.407 1.00 88.88 93 GLY A CA 1
ATOM 716 C C . GLY A 1 93 ? -10.919 0.091 -12.681 1.00 88.88 93 GLY A C 1
ATOM 717 O O . GLY A 1 93 ? -10.771 1.310 -12.710 1.00 88.88 93 GLY A O 1
ATOM 718 N N . LEU A 1 94 ? -10.098 -0.724 -12.009 1.00 93.69 94 LEU A N 1
ATOM 719 C CA . LEU A 1 94 ? -8.808 -0.320 -11.455 1.00 93.69 94 LEU A CA 1
ATOM 720 C C . LEU A 1 94 ? -7.695 -0.529 -12.490 1.00 93.69 94 LEU A C 1
ATOM 722 O O . LEU A 1 94 ? -7.785 -1.467 -13.289 1.00 93.69 94 LEU A O 1
ATOM 726 N N . PRO A 1 95 ? -6.600 0.253 -12.431 1.00 94.44 95 PRO A N 1
ATOM 727 C CA . PRO A 1 95 ?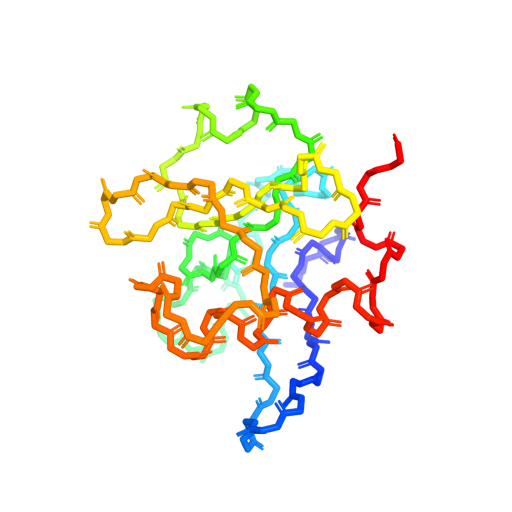 -5.376 -0.101 -13.134 1.00 94.44 95 PRO A CA 1
ATOM 728 C C . PRO A 1 95 ? -4.939 -1.519 -12.757 1.00 94.44 95 PRO A C 1
ATOM 730 O O . PRO A 1 95 ? -4.945 -1.889 -11.579 1.00 94.44 95 PRO A O 1
ATOM 733 N N . GLU A 1 96 ? -4.530 -2.314 -13.744 1.00 93.31 96 GLU A N 1
ATOM 734 C CA . GLU A 1 96 ? -4.219 -3.730 -13.526 1.00 93.31 96 GLU A CA 1
ATOM 735 C C . GLU A 1 96 ? -3.139 -3.936 -12.457 1.00 93.31 96 GLU A C 1
ATOM 737 O O . GLU A 1 96 ? -3.293 -4.783 -11.579 1.00 93.31 96 GLU A O 1
ATOM 742 N N . ALA A 1 97 ? -2.090 -3.109 -12.462 1.00 94.81 97 ALA A N 1
ATOM 743 C CA . ALA A 1 97 ? -1.034 -3.179 -11.458 1.00 94.81 97 ALA A CA 1
ATOM 744 C C . ALA A 1 97 ? -1.565 -2.977 -10.027 1.00 94.81 97 ALA A C 1
ATOM 746 O O . ALA A 1 97 ? -1.123 -3.678 -9.118 1.00 94.81 97 ALA A O 1
ATOM 747 N N . VAL A 1 98 ? -2.540 -2.083 -9.823 1.00 96.12 98 VAL A N 1
ATOM 748 C CA . VAL A 1 98 ? -3.182 -1.874 -8.514 1.00 96.12 98 VAL A CA 1
ATOM 749 C C . VAL A 1 98 ? -3.978 -3.115 -8.121 1.00 96.12 98 VAL A C 1
ATOM 751 O O . VAL A 1 98 ? -3.758 -3.648 -7.036 1.00 96.12 98 VAL A O 1
ATOM 754 N N . ARG A 1 99 ? -4.835 -3.633 -9.016 1.00 95.88 99 ARG A N 1
ATOM 755 C CA . ARG A 1 99 ? -5.628 -4.852 -8.761 1.00 95.88 99 ARG A CA 1
ATOM 756 C C . ARG A 1 99 ? -4.731 -6.027 -8.362 1.00 95.88 99 ARG A C 1
ATOM 758 O O . ARG A 1 99 ? -4.979 -6.678 -7.352 1.00 95.88 99 ARG A O 1
ATOM 765 N N . LEU A 1 100 ? -3.670 -6.274 -9.133 1.00 96.12 100 LEU A N 1
ATOM 766 C CA . LEU A 1 100 ? -2.723 -7.360 -8.873 1.00 96.12 100 LEU A CA 1
ATOM 767 C C . LEU A 1 100 ? -1.959 -7.164 -7.559 1.00 96.12 100 LEU A C 1
ATOM 769 O O . LEU A 1 100 ? -1.718 -8.139 -6.854 1.00 96.12 100 LEU A O 1
ATOM 773 N N . THR A 1 101 ? -1.605 -5.923 -7.216 1.00 97.56 101 THR A N 1
ATOM 774 C CA . THR A 1 101 ? -0.922 -5.593 -5.955 1.00 97.56 101 THR A CA 1
ATOM 775 C C . THR A 1 101 ? -1.815 -5.896 -4.755 1.00 97.56 101 THR A C 1
ATOM 777 O O . THR A 1 101 ? -1.371 -6.585 -3.842 1.00 97.56 101 THR A O 1
ATOM 780 N N . ILE A 1 102 ? -3.078 -5.456 -4.771 1.00 97.12 102 ILE A N 1
ATOM 781 C CA . ILE A 1 102 ? -4.031 -5.719 -3.678 1.00 97.12 102 ILE A CA 1
ATOM 782 C C . ILE A 1 102 ? -4.274 -7.225 -3.539 1.00 97.12 102 ILE A C 1
ATOM 784 O O . ILE A 1 102 ? -4.182 -7.763 -2.438 1.00 97.12 102 ILE A O 1
ATOM 788 N N . ARG A 1 103 ? -4.482 -7.929 -4.660 1.00 96.62 103 ARG A N 1
ATOM 789 C CA . ARG A 1 103 ? -4.622 -9.390 -4.664 1.00 96.62 103 ARG A CA 1
ATOM 790 C C . ARG A 1 103 ? -3.393 -10.086 -4.075 1.00 96.62 103 ARG A C 1
ATOM 792 O O . ARG A 1 103 ? -3.525 -10.974 -3.246 1.00 96.62 103 ARG A O 1
ATOM 799 N N . ALA A 1 104 ? -2.188 -9.654 -4.450 1.00 97.62 104 ALA A N 1
ATOM 800 C CA . ALA A 1 104 ? -0.960 -10.208 -3.891 1.00 97.62 104 ALA A CA 1
ATOM 801 C C . ALA A 1 104 ? -0.865 -9.983 -2.376 1.00 97.62 104 ALA A C 1
ATOM 803 O O . ALA A 1 104 ? -0.430 -10.896 -1.675 1.00 97.62 104 ALA A O 1
ATOM 804 N N . VAL A 1 105 ? -1.280 -8.808 -1.880 1.00 97.94 105 VAL A N 1
ATOM 805 C CA . VAL A 1 105 ? -1.341 -8.519 -0.439 1.00 97.94 105 VAL A CA 1
ATOM 806 C C . VAL A 1 105 ? -2.311 -9.461 0.265 1.00 97.94 105 VAL A C 1
ATOM 808 O O . VAL A 1 105 ? -1.907 -10.079 1.243 1.00 97.94 105 VAL A O 1
ATOM 811 N N . ARG A 1 106 ? -3.533 -9.635 -0.253 1.00 97.00 106 ARG A N 1
ATOM 812 C CA . ARG A 1 106 ? -4.514 -10.588 0.293 1.00 97.00 106 ARG A CA 1
ATOM 813 C C . ARG A 1 106 ? -3.945 -12.008 0.354 1.00 97.00 106 ARG A C 1
ATOM 815 O O . ARG A 1 106 ? -3.942 -12.618 1.416 1.00 97.00 106 ARG A O 1
ATOM 822 N N . ASP A 1 107 ? -3.424 -12.505 -0.765 1.00 96.75 107 ASP A N 1
ATOM 823 C CA . ASP A 1 107 ? -3.082 -13.924 -0.915 1.00 96.75 107 ASP A CA 1
ATOM 824 C C . ASP A 1 107 ? -1.775 -14.308 -0.203 1.00 96.75 107 ASP A C 1
ATOM 826 O O . ASP A 1 107 ? -1.651 -15.411 0.323 1.00 96.75 107 ASP A O 1
ATOM 830 N N . ASN A 1 108 ? -0.774 -13.418 -0.202 1.00 97.50 108 ASN A N 1
ATOM 831 C CA . ASN A 1 108 ? 0.595 -13.758 0.216 1.00 97.50 108 ASN A CA 1
ATOM 832 C C . ASN A 1 108 ? 1.115 -12.918 1.388 1.00 97.50 108 ASN A C 1
ATOM 834 O O . ASN A 1 108 ? 2.137 -13.262 1.982 1.00 97.50 108 ASN A O 1
ATOM 838 N N . TYR A 1 109 ? 0.446 -11.810 1.712 1.00 97.31 109 TYR A N 1
ATOM 839 C CA . TYR A 1 109 ? 0.881 -10.864 2.741 1.00 97.31 109 TYR A CA 1
ATOM 840 C C . TYR A 1 109 ? -0.276 -10.452 3.660 1.00 97.31 109 TYR A C 1
ATOM 842 O O . TYR A 1 109 ? -0.299 -9.328 4.159 1.00 97.31 109 TYR A O 1
ATOM 850 N N . SER A 1 110 ? -1.225 -11.361 3.913 1.00 96.06 110 SER A N 1
ATOM 851 C CA . SER A 1 110 ? -2.418 -11.102 4.735 1.00 96.06 110 SER A CA 1
ATOM 852 C C . SER A 1 110 ? -2.090 -10.636 6.154 1.00 96.06 110 SER A C 1
ATOM 854 O O . SER A 1 110 ? -2.883 -9.935 6.768 1.00 96.06 110 SER A O 1
ATOM 856 N N . TYR A 1 111 ? -0.890 -10.938 6.658 1.00 95.38 111 TYR A N 1
ATOM 857 C CA . TYR A 1 111 ? -0.384 -10.423 7.933 1.00 95.38 111 TYR A CA 1
ATOM 858 C C . TYR A 1 111 ? -0.208 -8.893 7.969 1.00 95.38 111 TYR A C 1
ATOM 860 O O . TYR A 1 111 ? -0.036 -8.335 9.051 1.00 95.38 111 TYR A O 1
ATOM 868 N N . LEU A 1 112 ? -0.197 -8.217 6.813 1.00 96.69 112 LEU A N 1
ATOM 869 C CA . LEU A 1 112 ? -0.192 -6.755 6.723 1.00 96.69 112 LEU A CA 1
ATOM 870 C C . LEU A 1 112 ? -1.592 -6.159 6.902 1.00 96.69 112 LEU A C 1
ATOM 872 O O . LEU A 1 112 ? -1.703 -4.981 7.238 1.00 96.69 112 LEU A O 1
ATOM 876 N N . LEU A 1 113 ? -2.647 -6.939 6.655 1.00 95.69 113 LEU A N 1
ATOM 877 C CA . LEU A 1 113 ? -4.025 -6.508 6.855 1.00 95.69 113 LEU A CA 1
ATOM 878 C C . LEU A 1 113 ? -4.334 -6.497 8.356 1.00 95.69 113 LEU A C 1
ATOM 880 O O . LEU A 1 113 ? -3.911 -7.384 9.102 1.00 95.69 113 LEU A O 1
ATOM 884 N N . LYS A 1 114 ? -5.079 -5.485 8.805 1.00 87.44 114 LYS A N 1
ATOM 885 C CA . LYS A 1 114 ? -5.582 -5.458 10.178 1.00 87.44 114 LYS A CA 1
ATOM 886 C C . LYS A 1 114 ? -6.702 -6.490 10.315 1.00 87.44 114 LYS A C 1
ATOM 888 O O . LYS A 1 114 ? -7.569 -6.562 9.448 1.00 87.44 114 LYS A O 1
ATOM 893 N N . LYS A 1 115 ? -6.626 -7.291 11.378 1.00 66.44 115 LYS A N 1
ATOM 894 C CA . LYS A 1 115 ? -7.668 -8.246 11.770 1.00 66.44 115 LYS A CA 1
ATOM 895 C C . LYS A 1 115 ? -8.826 -7.552 12.470 1.00 66.44 115 LYS A C 1
ATOM 897 O O . LYS A 1 115 ? -8.555 -6.544 13.166 1.00 66.44 115 LYS A O 1
#

Radius of gyration: 13.53 Å; Cα contacts (8 Å, |Δi|>4): 190; chains: 1; bounding box: 33×27×27 Å

Sequence (115 aa):
MCPNRANVAIKVPGLAKHQVVHVDGMCNECGNCAVFCPYQEGRPYKDKLTLFWSEQDMENSENEGFLAVDEDHFKVRVAGTVRTVSVDAVNTGLPEAVRLTIRAVRDNYSYLLKK

Organism: NCBI:txid74426

Solvent-accessible surface area (backbone atoms only — not comparable to full-atom values): 6792 Å² total; per-residue (Å²): 95,58,91,65,56,24,68,41,79,40,77,28,82,94,50,98,59,71,45,58,38,16,33,51,87,47,53,79,82,78,53,32,45,39,78,59,36,92,50,88,91,40,34,49,86,56,79,27,49,26,40,36,72,45,71,67,61,49,70,78,42,90,57,39,25,36,30,75,76,52,98,59,34,30,41,35,34,54,95,94,42,76,49,76,37,44,60,84,50,93,77,66,87,59,60,65,69,57,42,38,43,54,42,31,36,59,77,78,40,46,88,76,53,69,129